Protein AF-A0A7X4CPC1-F1 (afdb_monomer_lite)

Foldseek 3Di:
DDPVVVVVVVPDQQKDAAAQAEIEGAEAFQQDDQAPVCRVDPDPSSSCRRHPFHECQQDPVGDYVVSLVVRSVRVVHQAYEYEHAQQVSHDVVQDDQQWGFDPQHYIYFYQDPRTDVQRHWDFDDDSVDHDNGCVPQDEPRGIDGPDDDDD

Secondary structure (DSSP, 8-state):
--HHHHHHHHTS-SEEE-GGGEEEESS---SS-SSGGGGTS--HHHHHHHHH--BTTTSTT-B-HHHHHHHHHHTT-SEEEE-SS-GGGS-GGGEETTEEEETTTEEE--SSTTSPTT--EEE---TTS--SSGGG--BTTTEEESSPPP-

Radius of gyration: 15.54 Å; chains: 1; bounding box: 40×35×49 Å

Structure (mmCIF, N/CA/C/O backbone):
data_AF-A0A7X4CPC1-F1
#
_entry.id   AF-A0A7X4CPC1-F1
#
loop_
_atom_site.group_PDB
_atom_site.id
_atom_site.type_symbol
_atom_site.label_atom_id
_atom_site.label_alt_id
_atom_site.label_comp_id
_atom_site.label_asym_id
_atom_site.label_entity_id
_atom_site.label_seq_id
_atom_site.pdbx_PDB_ins_code
_atom_site.Cartn_x
_atom_site.Cartn_y
_atom_site.Cartn_z
_atom_site.occupancy
_atom_site.B_iso_or_equiv
_atom_site.auth_seq_id
_atom_site.auth_comp_id
_atom_site.auth_asym_id
_atom_site.auth_atom_id
_atom_site.pdbx_PDB_model_num
ATOM 1 N N . MET A 1 1 ? 26.981 -11.279 -1.268 1.00 75.75 1 MET A N 1
ATOM 2 C CA . MET A 1 1 ? 25.726 -11.826 -1.834 1.00 75.75 1 MET A CA 1
ATOM 3 C C . MET A 1 1 ? 26.124 -13.002 -2.718 1.00 75.75 1 MET A C 1
ATOM 5 O O . MET A 1 1 ? 27.139 -12.872 -3.384 1.00 75.75 1 MET A O 1
ATOM 9 N N . THR A 1 2 ? 25.452 -14.151 -2.637 1.00 92.94 2 THR A N 1
ATOM 10 C CA . THR A 1 2 ? 25.739 -15.317 -3.502 1.00 92.94 2 THR A CA 1
ATOM 11 C C . THR A 1 2 ? 24.774 -15.310 -4.682 1.00 92.94 2 THR A C 1
ATOM 13 O O . THR A 1 2 ? 23.723 -14.675 -4.576 1.00 92.94 2 THR A O 1
ATOM 16 N N . ASP A 1 3 ? 25.066 -16.060 -5.745 1.00 94.81 3 ASP A N 1
ATOM 17 C CA . ASP A 1 3 ? 24.140 -16.224 -6.879 1.00 94.81 3 ASP A CA 1
ATOM 18 C C . ASP A 1 3 ? 22.766 -16.718 -6.404 1.00 94.81 3 ASP A C 1
ATOM 20 O O . ASP A 1 3 ? 21.744 -16.162 -6.777 1.00 94.81 3 ASP A O 1
ATOM 24 N N . LYS A 1 4 ? 22.727 -17.637 -5.426 1.00 93.44 4 LYS A N 1
ATOM 25 C CA . LYS A 1 4 ? 21.472 -18.094 -4.800 1.00 93.44 4 LYS A CA 1
ATOM 26 C C . LYS A 1 4 ? 20.688 -16.976 -4.104 1.00 93.44 4 LYS A C 1
ATOM 28 O O . LYS A 1 4 ? 19.462 -16.981 -4.135 1.00 93.44 4 LYS A O 1
ATOM 33 N N . HIS A 1 5 ? 21.371 -16.040 -3.440 1.00 95.06 5 HIS A N 1
ATOM 34 C CA . HIS A 1 5 ? 20.705 -14.889 -2.821 1.00 95.06 5 HIS A CA 1
ATOM 35 C C . HIS A 1 5 ? 20.193 -13.909 -3.877 1.00 95.06 5 HIS A C 1
ATOM 37 O O . HIS A 1 5 ? 19.109 -13.357 -3.709 1.00 95.06 5 HIS A O 1
ATOM 43 N N . PHE A 1 6 ? 20.959 -13.704 -4.949 1.00 94.50 6 PHE A N 1
ATOM 44 C CA . PHE A 1 6 ? 20.540 -12.877 -6.072 1.00 94.50 6 PHE A CA 1
ATOM 45 C C . PHE A 1 6 ? 19.301 -13.472 -6.746 1.00 94.50 6 PHE A C 1
ATOM 47 O O . PHE A 1 6 ? 18.276 -12.801 -6.824 1.00 94.50 6 PHE A O 1
ATOM 54 N N . ASP A 1 7 ? 19.347 -14.753 -7.107 1.00 94.75 7 ASP A N 1
ATOM 55 C CA . ASP A 1 7 ? 18.231 -15.472 -7.720 1.00 94.75 7 ASP A CA 1
ATOM 56 C C . ASP A 1 7 ? 16.984 -15.433 -6.837 1.00 94.75 7 ASP A C 1
ATOM 58 O O . ASP A 1 7 ? 15.887 -15.187 -7.331 1.00 94.75 7 ASP A O 1
ATOM 62 N N . PHE A 1 8 ? 17.132 -15.616 -5.522 1.00 94.00 8 PHE A N 1
ATOM 63 C CA . PHE A 1 8 ? 16.009 -15.497 -4.596 1.00 94.00 8 PHE A CA 1
ATOM 64 C C . PHE A 1 8 ? 15.356 -14.110 -4.665 1.00 94.00 8 PHE A C 1
ATOM 66 O O . PHE A 1 8 ? 14.147 -14.024 -4.859 1.00 94.00 8 PHE A O 1
ATOM 73 N N . ILE A 1 9 ? 16.145 -13.034 -4.556 1.00 92.25 9 ILE A N 1
ATOM 74 C CA . ILE A 1 9 ? 15.637 -11.652 -4.587 1.00 92.25 9 ILE A CA 1
ATOM 75 C C . ILE A 1 9 ? 14.971 -11.345 -5.932 1.00 92.25 9 ILE A C 1
ATOM 77 O O . ILE A 1 9 ? 13.893 -10.754 -5.957 1.00 92.25 9 ILE A O 1
ATOM 81 N N . MET A 1 10 ? 15.579 -11.782 -7.037 1.00 90.94 10 MET A N 1
ATOM 82 C CA . MET A 1 10 ? 15.071 -11.543 -8.389 1.00 90.94 10 MET A CA 1
ATOM 83 C C . MET A 1 10 ? 13.749 -12.262 -8.686 1.00 90.94 10 MET A C 1
ATOM 85 O O . MET A 1 10 ? 13.059 -11.883 -9.628 1.00 90.94 10 MET A O 1
ATOM 89 N N . ASN A 1 11 ? 13.383 -13.272 -7.891 1.00 90.81 11 ASN A N 1
ATOM 90 C CA . ASN A 1 11 ? 12.144 -14.036 -8.048 1.00 90.81 11 ASN A CA 1
ATOM 91 C C . ASN A 1 11 ? 11.067 -13.695 -7.000 1.00 90.81 11 ASN A C 1
ATOM 93 O O . ASN A 1 11 ? 10.027 -14.355 -6.955 1.00 90.81 11 ASN A O 1
ATOM 97 N N . LEU A 1 12 ? 11.280 -12.684 -6.149 1.00 93.25 12 LEU A N 1
ATOM 98 C CA . LEU A 1 12 ? 10.264 -12.256 -5.186 1.00 93.25 12 LEU A CA 1
ATOM 99 C C . LEU A 1 12 ? 9.083 -11.554 -5.880 1.00 93.25 12 LEU A C 1
ATOM 101 O O . LEU A 1 12 ? 9.287 -10.774 -6.813 1.00 93.25 12 LEU A O 1
ATOM 105 N N . PRO A 1 13 ? 7.841 -11.761 -5.403 1.00 93.94 13 PRO A N 1
ATOM 106 C CA . PRO A 1 13 ? 6.698 -11.004 -5.892 1.00 93.94 13 PRO A CA 1
ATOM 107 C C . PRO A 1 13 ? 6.826 -9.528 -5.495 1.00 93.94 13 PRO A C 1
ATOM 109 O O . PRO A 1 13 ? 7.120 -9.196 -4.347 1.00 93.94 13 PRO A O 1
ATOM 112 N N . THR A 1 14 ? 6.557 -8.633 -6.442 1.00 94.69 14 THR A N 1
ATOM 113 C CA . THR A 1 14 ? 6.637 -7.173 -6.245 1.00 94.69 14 THR A CA 1
ATOM 114 C C . THR A 1 14 ? 5.299 -6.554 -5.841 1.00 94.69 14 THR A C 1
ATOM 116 O O . THR A 1 14 ? 5.258 -5.442 -5.315 1.00 94.69 14 THR A O 1
ATOM 119 N N . VAL A 1 15 ? 4.205 -7.282 -6.070 1.00 95.88 15 VAL A N 1
ATOM 120 C CA . VAL A 1 15 ? 2.838 -6.909 -5.711 1.00 95.88 15 VAL A CA 1
ATOM 121 C C . VAL A 1 15 ? 2.085 -8.131 -5.198 1.00 95.88 15 VAL A C 1
ATOM 123 O O . VAL A 1 15 ? 2.239 -9.240 -5.710 1.00 95.88 15 VAL A O 1
ATOM 126 N N . VAL A 1 16 ? 1.240 -7.922 -4.195 1.00 94.69 16 VAL A N 1
ATOM 127 C CA . VAL A 1 16 ? 0.293 -8.917 -3.690 1.00 94.69 16 VAL A CA 1
ATOM 128 C C . VAL A 1 16 ? -1.108 -8.345 -3.820 1.00 94.69 16 VAL A C 1
ATOM 130 O O . VAL A 1 16 ? -1.388 -7.265 -3.305 1.00 94.69 16 VAL A O 1
ATOM 133 N N . ILE A 1 17 ? -1.998 -9.076 -4.488 1.00 93.25 17 ILE A N 1
ATOM 134 C CA . ILE A 1 17 ? -3.413 -8.721 -4.615 1.00 93.25 17 ILE A CA 1
ATOM 135 C C . ILE A 1 17 ? -4.215 -9.765 -3.843 1.00 93.25 17 ILE A C 1
ATOM 137 O O . ILE A 1 17 ? -4.270 -10.937 -4.217 1.00 93.25 17 ILE A O 1
ATOM 141 N N . GLY A 1 18 ? -4.795 -9.345 -2.724 1.00 89.06 18 GLY A N 1
ATOM 142 C CA . GLY A 1 18 ? -5.627 -10.193 -1.884 1.00 89.06 18 GLY A CA 1
ATOM 143 C C . GLY A 1 18 ? -7.046 -10.328 -2.424 1.00 89.06 18 GLY A C 1
ATOM 144 O O . GLY A 1 18 ? -7.538 -9.512 -3.209 1.00 89.06 18 GLY A O 1
ATOM 145 N N . LYS A 1 19 ? -7.757 -11.348 -1.932 1.00 81.81 19 LYS A N 1
ATOM 146 C CA . LYS A 1 19 ? -9.207 -11.440 -2.129 1.00 81.81 19 LYS A CA 1
ATOM 147 C C . LYS A 1 19 ? -9.871 -10.166 -1.597 1.00 81.81 19 LYS A C 1
ATOM 149 O O . LYS A 1 19 ? -9.415 -9.586 -0.617 1.00 81.81 19 LYS A O 1
ATOM 154 N N . LYS A 1 20 ? -10.968 -9.756 -2.243 1.00 75.81 20 LYS A N 1
ATOM 155 C CA . LYS A 1 20 ? -11.839 -8.659 -1.780 1.00 75.81 20 LYS A CA 1
ATOM 156 C C . LYS A 1 20 ? -11.185 -7.267 -1.790 1.00 75.81 20 LYS A C 1
ATOM 158 O O . LYS A 1 20 ? -11.685 -6.345 -1.154 1.00 75.81 20 LYS A O 1
ATOM 163 N N . GLY A 1 21 ? -10.134 -7.090 -2.595 1.00 81.50 21 GLY A N 1
ATOM 164 C CA . GLY A 1 21 ? -9.654 -5.770 -3.003 1.00 81.50 21 GLY A CA 1
ATOM 165 C C . GLY A 1 21 ? -8.586 -5.149 -2.102 1.00 81.50 21 GLY A C 1
ATOM 166 O O . GLY A 1 21 ? -8.445 -3.932 -2.090 1.00 81.50 21 GLY A O 1
ATOM 167 N N . PHE A 1 22 ? -7.819 -5.943 -1.362 1.00 92.38 22 PHE A N 1
ATOM 168 C CA . PHE A 1 22 ? -6.568 -5.477 -0.755 1.00 92.38 22 PHE A CA 1
ATOM 169 C C . PHE A 1 22 ? -5.419 -5.579 -1.764 1.00 92.38 22 PHE A C 1
ATOM 171 O O . PHE A 1 22 ? -5.297 -6.595 -2.449 1.00 92.38 22 PHE A O 1
ATOM 178 N N . VAL A 1 23 ? -4.550 -4.569 -1.818 1.00 96.25 23 VAL A N 1
ATOM 179 C CA . VAL A 1 23 ? -3.294 -4.618 -2.579 1.00 96.25 23 VAL A CA 1
ATOM 180 C C . VAL A 1 23 ? -2.138 -4.207 -1.679 1.00 96.25 23 VAL A C 1
ATOM 182 O O . VAL A 1 23 ? -2.258 -3.241 -0.928 1.00 96.25 23 VAL A O 1
ATOM 185 N N . ALA A 1 24 ? -1.008 -4.903 -1.783 1.00 96.62 24 ALA A N 1
ATOM 186 C CA . ALA A 1 24 ? 0.241 -4.504 -1.156 1.00 96.62 24 ALA A CA 1
ATOM 187 C C . ALA A 1 24 ? 1.401 -4.460 -2.146 1.00 96.62 24 ALA A C 1
ATOM 189 O O . ALA A 1 24 ? 1.560 -5.348 -2.982 1.00 96.62 24 ALA A O 1
ATOM 190 N N . VAL A 1 25 ? 2.225 -3.428 -2.000 1.00 97.25 25 VAL A N 1
ATOM 191 C CA . VAL A 1 25 ? 3.508 -3.231 -2.692 1.00 97.25 25 VAL A CA 1
ATOM 192 C C . VAL A 1 25 ? 4.513 -2.680 -1.685 1.00 97.25 25 VAL A C 1
ATOM 194 O O . VAL A 1 25 ? 4.129 -2.228 -0.605 1.00 97.25 25 VAL A O 1
ATOM 197 N N . HIS A 1 26 ? 5.804 -2.709 -2.005 1.00 96.31 26 HIS A N 1
ATOM 198 C CA . HIS A 1 26 ? 6.817 -2.279 -1.044 1.00 96.31 26 HIS A CA 1
ATOM 199 C C . HIS A 1 26 ? 6.726 -0.780 -0.705 1.00 96.31 26 HIS A C 1
ATOM 201 O O . HIS A 1 26 ? 6.758 -0.444 0.479 1.0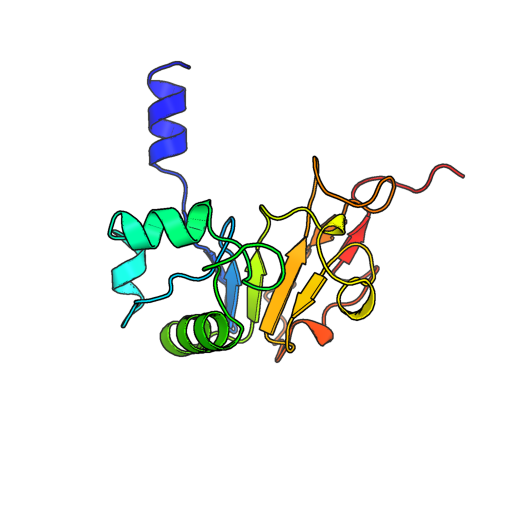0 96.31 26 HIS A O 1
ATOM 207 N N . ALA A 1 27 ? 6.594 0.110 -1.698 1.00 96.38 27 ALA A N 1
ATOM 208 C CA . ALA A 1 27 ? 6.752 1.557 -1.507 1.00 96.38 27 ALA A CA 1
ATOM 209 C C . ALA A 1 27 ? 5.581 2.424 -2.000 1.00 96.38 27 ALA A C 1
ATOM 211 O O . ALA A 1 27 ? 4.930 3.097 -1.194 1.00 96.38 27 ALA A O 1
ATOM 212 N N . GLY A 1 28 ? 5.308 2.439 -3.306 1.00 96.88 28 GLY A N 1
ATOM 213 C CA . GLY A 1 28 ? 4.324 3.333 -3.919 1.00 96.88 28 GLY A CA 1
ATOM 214 C C . GLY A 1 28 ? 3.473 2.651 -4.991 1.00 96.88 28 GLY A C 1
ATOM 215 O O . GLY A 1 28 ? 3.831 1.581 -5.474 1.00 96.88 28 GLY A O 1
ATOM 216 N N . PRO A 1 29 ? 2.316 3.226 -5.360 1.00 98.06 29 PRO A N 1
ATOM 217 C CA . PRO A 1 29 ? 1.536 2.729 -6.486 1.00 98.06 29 PRO A CA 1
ATOM 218 C C . PRO A 1 29 ? 2.290 2.953 -7.800 1.00 98.06 29 PRO A C 1
ATOM 220 O O . PRO A 1 29 ? 2.887 4.014 -7.997 1.00 98.06 29 PRO A O 1
ATOM 223 N N . ALA A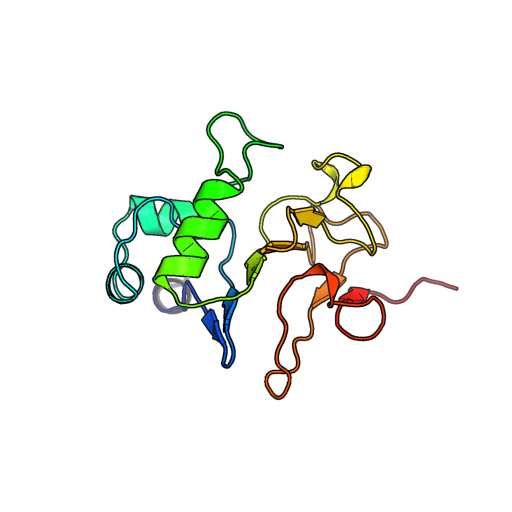 1 30 ? 2.171 2.010 -8.733 1.00 97.81 30 ALA A N 1
ATOM 224 C CA . ALA A 1 30 ? 2.545 2.280 -10.114 1.00 97.81 30 ALA A CA 1
ATOM 225 C C . ALA A 1 30 ? 1.621 3.360 -10.695 1.00 97.81 30 ALA A C 1
ATOM 227 O O . ALA A 1 30 ? 0.395 3.276 -10.576 1.00 97.81 30 ALA A O 1
ATOM 228 N N . ARG A 1 31 ? 2.200 4.391 -11.307 1.00 96.00 31 ARG A N 1
ATOM 229 C CA . ARG A 1 31 ? 1.471 5.593 -11.730 1.00 96.00 31 ARG A CA 1
ATOM 230 C C . ARG A 1 31 ? 0.798 5.412 -13.085 1.00 96.00 31 ARG A C 1
ATOM 232 O O . ARG A 1 31 ? -0.284 5.956 -13.297 1.00 96.00 31 ARG A O 1
ATOM 239 N N . ASN A 1 32 ? 1.428 4.640 -13.970 1.00 94.06 32 ASN A N 1
ATOM 240 C CA . ASN A 1 32 ? 1.012 4.455 -15.359 1.00 94.06 32 ASN A CA 1
ATOM 241 C C . ASN A 1 32 ? 0.818 2.968 -15.674 1.00 94.06 32 ASN A C 1
ATOM 243 O O . ASN A 1 32 ? 1.666 2.342 -16.306 1.00 94.06 32 ASN A O 1
ATOM 247 N N . ILE A 1 33 ? -0.306 2.410 -15.228 1.00 96.19 33 ILE A N 1
ATOM 248 C CA . ILE A 1 33 ? -0.757 1.070 -15.618 1.00 96.19 33 ILE A CA 1
ATOM 249 C C . ILE A 1 33 ? -2.171 1.145 -16.184 1.00 96.19 33 ILE A C 1
ATOM 251 O O . ILE A 1 33 ? -2.968 1.986 -15.769 1.00 96.19 33 ILE A O 1
ATOM 255 N N . ASN A 1 34 ? -2.483 0.249 -17.113 1.00 95.12 34 ASN A N 1
ATOM 256 C CA . ASN A 1 34 ? -3.806 0.116 -17.719 1.00 95.12 34 ASN A CA 1
ATOM 257 C C . ASN A 1 34 ? -4.478 -1.205 -17.331 1.00 95.12 34 ASN A C 1
ATOM 259 O O . ASN A 1 34 ? -5.693 -1.345 -17.461 1.00 95.12 34 ASN A O 1
ATOM 263 N N . SER A 1 35 ? -3.698 -2.188 -16.874 1.00 94.75 35 SER A N 1
ATOM 264 C CA . SER A 1 35 ? -4.179 -3.535 -16.584 1.00 94.75 35 SER A CA 1
ATOM 265 C C . SER A 1 35 ? -3.303 -4.269 -15.565 1.00 94.75 35 SER A C 1
ATOM 267 O O . SER A 1 35 ? -2.163 -3.893 -15.306 1.00 94.75 35 SER A O 1
ATOM 269 N N . ILE A 1 36 ? -3.812 -5.382 -15.025 1.00 92.19 36 ILE A N 1
ATOM 270 C CA . ILE A 1 36 ? -3.045 -6.269 -14.133 1.00 92.19 36 ILE A CA 1
ATOM 271 C C . ILE A 1 36 ? -1.818 -6.869 -14.844 1.00 92.19 36 ILE A C 1
ATOM 273 O O . ILE A 1 36 ? -0.798 -7.106 -14.199 1.00 92.19 36 ILE A O 1
ATOM 277 N N . SER A 1 37 ? -1.874 -7.102 -16.163 1.00 93.19 37 SER A N 1
ATOM 278 C CA . SER A 1 37 ? -0.737 -7.672 -16.903 1.00 93.19 37 SER A CA 1
ATOM 279 C C . SER A 1 37 ? 0.498 -6.775 -16.887 1.00 93.19 37 SER A C 1
ATOM 281 O O . SER A 1 37 ? 1.612 -7.298 -16.923 1.00 93.19 37 SER A O 1
ATOM 283 N N . ASP A 1 38 ? 0.314 -5.462 -16.726 1.00 94.62 38 ASP A N 1
ATOM 284 C CA . ASP A 1 38 ? 1.412 -4.498 -16.600 1.00 94.62 38 ASP A CA 1
ATOM 285 C C . ASP A 1 38 ? 2.236 -4.721 -15.315 1.00 94.62 38 ASP A C 1
ATOM 287 O O . ASP A 1 38 ? 3.344 -4.209 -15.196 1.00 94.62 38 ASP A O 1
ATOM 291 N N . LEU A 1 39 ? 1.728 -5.513 -14.359 1.00 94.25 39 LEU A N 1
ATOM 292 C CA . LEU A 1 39 ? 2.404 -5.848 -1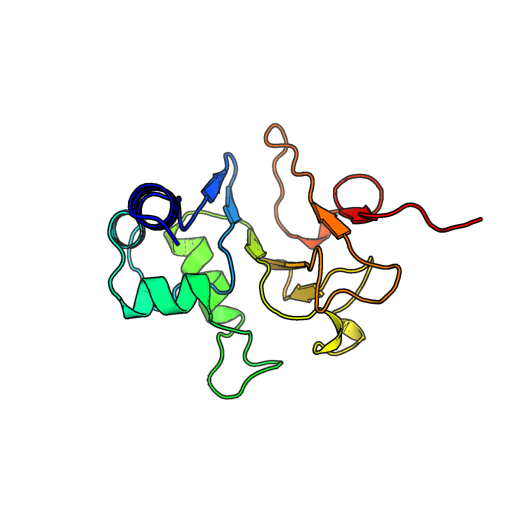3.101 1.00 94.25 39 LEU A CA 1
ATOM 293 C C . LEU A 1 39 ? 3.050 -7.239 -13.088 1.00 94.25 39 LEU A C 1
ATOM 295 O O . LEU A 1 39 ? 3.828 -7.534 -12.186 1.00 94.25 39 LEU A O 1
ATOM 299 N N . VAL A 1 40 ? 2.746 -8.102 -14.065 1.00 90.38 40 VAL A N 1
ATOM 300 C CA . VAL A 1 40 ? 3.316 -9.463 -14.139 1.00 90.38 40 VAL A CA 1
ATOM 301 C C . VAL A 1 40 ? 4.769 -9.418 -14.614 1.00 90.38 40 VAL A C 1
ATOM 303 O O . VAL A 1 40 ? 5.613 -10.167 -14.129 1.00 90.38 40 VAL A O 1
ATOM 306 N N . LYS A 1 41 ? 5.061 -8.529 -15.568 1.00 88.44 41 LYS A N 1
ATOM 307 C CA . LYS A 1 41 ? 6.412 -8.210 -16.048 1.00 88.44 41 LYS A CA 1
ATOM 308 C C . LYS A 1 41 ? 6.535 -6.691 -16.147 1.00 88.44 41 LYS A C 1
ATOM 310 O O . LYS A 1 41 ? 6.428 -6.151 -17.249 1.00 88.44 41 LYS A O 1
ATOM 315 N N . PRO A 1 42 ? 6.671 -6.001 -15.005 1.00 93.06 42 PRO A N 1
ATOM 316 C CA . PRO A 1 42 ? 6.621 -4.552 -14.982 1.00 93.06 42 PRO A CA 1
ATOM 317 C C . PRO A 1 42 ? 7.766 -3.955 -15.797 1.00 93.06 42 PRO A C 1
ATOM 319 O O . PRO A 1 42 ? 8.897 -4.446 -15.764 1.00 93.06 42 PRO A O 1
ATOM 322 N N . ALA A 1 43 ? 7.472 -2.866 -16.509 1.00 95.00 43 ALA A N 1
ATOM 323 C CA . ALA A 1 43 ? 8.515 -2.011 -17.056 1.00 95.00 43 ALA A CA 1
ATOM 324 C C . ALA A 1 43 ? 9.390 -1.474 -15.913 1.00 95.00 43 ALA A C 1
ATOM 326 O O . ALA A 1 43 ? 8.942 -1.384 -14.767 1.00 95.00 43 ALA A O 1
ATOM 327 N N . LYS A 1 44 ? 10.631 -1.086 -16.223 1.00 95.38 44 LYS A N 1
ATOM 328 C CA . LYS A 1 44 ? 11.583 -0.608 -15.211 1.00 95.38 44 LYS A CA 1
ATOM 329 C C . LYS A 1 44 ? 10.990 0.508 -14.344 1.00 95.38 44 LYS A C 1
ATOM 331 O O . LYS A 1 44 ? 11.054 0.409 -13.127 1.00 95.38 44 LYS A O 1
ATOM 336 N N . ASP A 1 45 ? 10.359 1.508 -14.953 1.00 96.00 45 ASP A N 1
ATOM 337 C CA . ASP A 1 45 ? 9.796 2.643 -14.212 1.00 96.00 45 ASP A CA 1
ATOM 338 C C . ASP A 1 45 ? 8.633 2.216 -13.301 1.00 96.00 45 ASP A C 1
ATOM 340 O O . ASP A 1 45 ? 8.567 2.624 -12.147 1.00 96.00 45 ASP A O 1
ATOM 344 N N . THR A 1 46 ? 7.762 1.315 -13.771 1.00 96.94 46 THR A N 1
ATOM 345 C CA . THR A 1 46 ? 6.686 0.708 -12.967 1.00 96.94 46 THR A CA 1
ATOM 346 C C . THR A 1 46 ? 7.245 -0.049 -11.761 1.00 96.94 46 THR A C 1
AT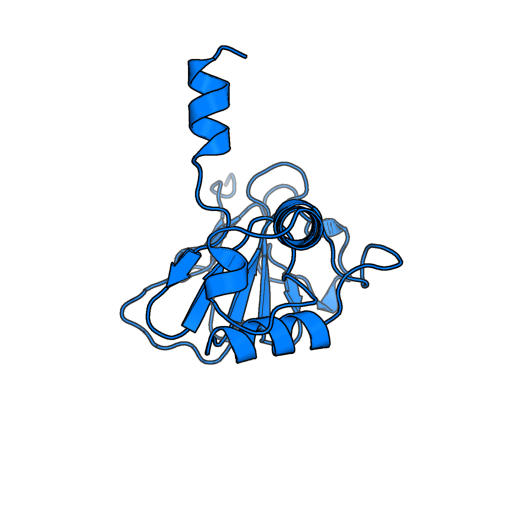OM 348 O O . THR A 1 46 ? 6.703 0.031 -10.658 1.00 96.94 46 THR A O 1
ATOM 351 N N . LEU A 1 47 ? 8.331 -0.798 -11.961 1.00 96.31 47 LEU A N 1
ATOM 352 C CA . LEU A 1 47 ? 8.999 -1.529 -10.891 1.00 96.31 47 LEU A CA 1
ATOM 353 C C . LEU A 1 47 ? 9.658 -0.575 -9.887 1.00 96.31 47 LEU A C 1
ATOM 355 O O . LEU A 1 47 ? 9.497 -0.756 -8.680 1.00 96.31 47 LEU A O 1
ATOM 359 N N . ASP A 1 48 ? 10.347 0.456 -10.376 1.00 97.00 48 ASP A N 1
ATOM 360 C CA . ASP A 1 48 ? 10.979 1.479 -9.543 1.00 97.00 48 ASP A CA 1
ATOM 361 C C . ASP A 1 48 ? 9.936 2.207 -8.684 1.00 97.00 48 ASP A C 1
ATOM 363 O O . ASP A 1 48 ? 10.153 2.415 -7.489 1.00 97.00 48 ASP A O 1
ATOM 367 N N . GLU A 1 49 ? 8.767 2.515 -9.247 1.00 97.75 49 GLU A N 1
ATOM 368 C CA . GLU A 1 49 ? 7.654 3.116 -8.512 1.00 97.75 49 GLU A CA 1
ATOM 369 C C . GLU A 1 49 ? 7.168 2.220 -7.361 1.00 97.75 49 GLU A C 1
ATOM 371 O O . GLU A 1 49 ? 7.041 2.672 -6.218 1.00 97.75 49 GLU A O 1
ATOM 376 N N . MET A 1 50 ? 6.968 0.926 -7.631 1.00 97.62 50 MET A N 1
ATOM 377 C CA . MET A 1 50 ? 6.520 -0.041 -6.622 1.00 97.62 50 MET A CA 1
ATOM 378 C C . MET A 1 50 ? 7.543 -0.293 -5.512 1.00 97.62 50 MET A C 1
ATOM 380 O O . MET A 1 50 ? 7.149 -0.632 -4.391 1.00 97.62 50 MET A O 1
ATOM 384 N N . LEU A 1 51 ? 8.837 -0.134 -5.800 1.00 96.69 51 LEU A N 1
ATOM 385 C CA . LEU A 1 51 ? 9.926 -0.451 -4.874 1.00 96.69 51 LEU A CA 1
ATOM 386 C C . LEU A 1 51 ? 10.538 0.764 -4.163 1.00 96.69 51 LEU A C 1
ATOM 388 O O . LEU A 1 51 ? 11.130 0.582 -3.101 1.00 96.69 51 LEU A O 1
ATOM 392 N N . TRP A 1 52 ? 10.400 1.985 -4.688 1.00 96.94 52 TRP A N 1
ATOM 393 C CA . TRP A 1 52 ? 11.140 3.144 -4.161 1.00 96.94 52 TRP A CA 1
ATOM 394 C C . TRP A 1 52 ? 10.337 4.438 -4.024 1.00 96.94 52 TRP A C 1
ATOM 396 O O . TRP A 1 52 ? 10.770 5.343 -3.305 1.00 96.94 52 TRP A O 1
ATOM 406 N N . ASP A 1 53 ? 9.192 4.566 -4.694 1.00 96.81 53 ASP A N 1
ATOM 407 C CA . ASP A 1 53 ? 8.481 5.842 -4.734 1.00 96.81 53 ASP A CA 1
ATOM 408 C C . ASP A 1 53 ? 7.835 6.205 -3.390 1.00 96.81 53 ASP A C 1
ATOM 410 O O . ASP A 1 53 ? 7.512 5.367 -2.544 1.00 96.81 53 ASP A O 1
ATOM 414 N N . ARG A 1 54 ? 7.646 7.506 -3.182 1.00 96.81 54 ARG A N 1
ATOM 415 C CA . ARG A 1 54 ? 7.132 8.087 -1.942 1.00 96.81 54 ARG A CA 1
ATOM 416 C C . ARG A 1 54 ? 6.026 9.071 -2.248 1.00 96.81 54 ARG A C 1
ATOM 418 O O . ARG A 1 54 ? 5.971 9.669 -3.317 1.00 96.81 54 ARG A O 1
ATOM 425 N N . SER A 1 55 ? 5.145 9.272 -1.276 1.00 97.19 55 SER A N 1
ATOM 426 C CA . SER A 1 55 ? 4.069 10.249 -1.410 1.00 97.19 55 SER A CA 1
ATOM 427 C C . SER A 1 55 ? 4.637 11.654 -1.622 1.00 97.19 55 SER A C 1
ATOM 429 O O . SER A 1 55 ? 5.594 12.053 -0.953 1.00 97.19 55 SER A O 1
ATOM 431 N N . LYS A 1 56 ? 3.971 12.458 -2.459 1.00 97.62 56 LYS A N 1
ATOM 432 C CA . LYS A 1 56 ? 4.280 13.885 -2.647 1.00 97.62 56 LYS A CA 1
ATOM 433 C C . LYS A 1 56 ? 4.260 14.701 -1.354 1.00 97.62 56 LYS A C 1
ATOM 435 O O . LYS A 1 56 ? 4.772 15.811 -1.323 1.00 97.62 56 LYS A O 1
ATOM 440 N N . ILE A 1 57 ? 3.623 14.170 -0.306 1.00 96.81 57 ILE A N 1
ATOM 441 C CA . ILE A 1 57 ? 3.586 14.779 1.026 1.00 96.81 57 ILE A CA 1
ATOM 442 C C . ILE A 1 57 ? 4.996 14.863 1.627 1.00 96.81 57 ILE A C 1
ATOM 444 O O . ILE A 1 57 ? 5.280 15.813 2.348 1.00 96.81 57 ILE A O 1
ATOM 448 N N . VAL A 1 58 ? 5.866 13.892 1.329 1.00 94.88 58 VAL A N 1
ATOM 449 C CA . VAL A 1 58 ? 7.208 13.778 1.925 1.00 94.88 58 VAL A CA 1
ATOM 450 C C . VAL A 1 58 ? 8.349 13.935 0.917 1.00 94.88 58 VAL A C 1
ATOM 452 O O . VAL A 1 58 ? 9.491 14.113 1.324 1.00 94.88 58 VAL A O 1
ATOM 455 N N . MET A 1 59 ? 8.070 13.848 -0.388 1.00 95.31 59 MET A N 1
ATOM 456 C CA . MET A 1 59 ? 9.083 13.911 -1.443 1.00 95.31 59 MET A CA 1
ATOM 457 C C . MET A 1 59 ? 8.566 14.697 -2.649 1.00 95.31 59 MET A C 1
ATOM 459 O O . MET A 1 59 ? 7.525 14.364 -3.216 1.00 95.31 59 MET A O 1
ATOM 463 N N . PHE A 1 60 ? 9.302 15.723 -3.079 1.00 95.56 60 PHE A N 1
ATOM 464 C CA . PHE A 1 60 ? 8.960 16.466 -4.293 1.00 95.56 60 PHE A CA 1
ATOM 465 C C . PHE A 1 60 ? 8.937 15.532 -5.515 1.00 95.56 60 PHE A C 1
ATOM 467 O O . PHE A 1 60 ? 9.817 14.693 -5.673 1.00 95.56 60 PHE A O 1
ATOM 474 N N . GLY A 1 61 ? 7.910 15.650 -6.363 1.00 95.00 61 GLY A N 1
ATOM 475 C CA . GLY A 1 61 ? 7.711 14.752 -7.512 1.00 95.00 61 GLY A CA 1
ATOM 476 C C . GLY A 1 61 ? 7.171 13.353 -7.166 1.00 95.00 61 GLY A C 1
ATOM 477 O O . GLY A 1 61 ? 6.996 12.531 -8.069 1.00 95.00 61 GLY A O 1
ATOM 478 N N . GLY A 1 62 ? 6.884 13.086 -5.887 1.00 97.44 62 GLY A N 1
ATOM 479 C CA . GLY A 1 62 ? 6.295 11.838 -5.400 1.00 97.44 62 GLY A CA 1
ATOM 480 C C . GLY A 1 62 ? 4.857 11.579 -5.873 1.00 97.44 62 GLY A C 1
ATOM 481 O O . GLY A 1 62 ? 4.197 12.446 -6.458 1.00 97.44 62 GLY A O 1
ATOM 482 N N . TYR A 1 63 ? 4.337 10.380 -5.600 1.00 98.25 63 TYR A N 1
ATOM 483 C CA . TYR A 1 63 ? 2.985 9.999 -6.013 1.00 98.25 63 TYR A CA 1
ATOM 484 C C . TYR A 1 63 ? 1.898 10.767 -5.251 1.00 98.25 63 TYR A C 1
ATOM 486 O O . TYR A 1 63 ? 2.087 11.262 -4.138 1.00 98.25 63 TYR A O 1
ATOM 494 N N . THR A 1 64 ? 0.710 10.854 -5.845 1.00 98.12 64 THR A N 1
ATOM 495 C CA . THR A 1 64 ? -0.441 11.556 -5.266 1.00 98.12 64 THR A CA 1
ATOM 496 C C . THR A 1 64 ? -1.550 10.582 -4.884 1.00 98.12 64 THR A C 1
ATOM 498 O O . THR A 1 64 ? -1.560 9.450 -5.358 1.00 98.12 64 THR A O 1
ATOM 501 N N . LEU A 1 65 ? -2.527 11.038 -4.091 1.00 97.75 65 LEU A N 1
ATOM 502 C CA . LEU A 1 65 ? -3.727 10.243 -3.801 1.00 97.75 65 LEU A CA 1
ATOM 503 C C . LEU A 1 65 ? -4.445 9.801 -5.088 1.00 97.75 65 LEU A C 1
ATOM 505 O O . LEU A 1 65 ? -4.871 8.659 -5.175 1.00 97.75 65 LEU A O 1
ATOM 509 N N . LYS A 1 66 ? -4.479 10.656 -6.118 1.00 98.25 66 LYS A N 1
ATOM 510 C CA . LYS A 1 66 ? -5.057 10.315 -7.424 1.00 98.25 66 LYS A CA 1
ATOM 511 C C . LYS A 1 66 ? -4.310 9.166 -8.111 1.00 98.25 66 LYS A C 1
ATOM 513 O O . LYS A 1 66 ? -4.940 8.332 -8.748 1.00 98.25 66 LYS A O 1
ATOM 518 N N . HIS A 1 67 ? -2.981 9.096 -7.979 1.00 98.50 67 HIS A N 1
ATOM 519 C CA . HIS A 1 67 ? -2.218 7.952 -8.500 1.00 98.50 67 HIS A CA 1
ATOM 520 C C . HIS A 1 67 ? -2.600 6.667 -7.760 1.00 98.50 67 HIS A C 1
ATOM 522 O O . HIS A 1 67 ? -2.852 5.655 -8.403 1.00 98.50 67 HIS A O 1
ATOM 528 N N . THR A 1 68 ? -2.726 6.724 -6.430 1.00 98.44 68 THR A N 1
ATOM 529 C CA . THR A 1 68 ? -3.213 5.594 -5.627 1.00 98.44 68 THR A CA 1
ATOM 530 C C . THR A 1 68 ? -4.614 5.153 -6.059 1.00 98.44 68 THR A C 1
ATOM 532 O O . THR A 1 68 ? -4.850 3.965 -6.245 1.00 98.44 68 THR A O 1
ATOM 535 N N . GLU A 1 69 ? -5.545 6.088 -6.244 1.00 98.12 69 GLU A N 1
ATOM 536 C CA . GLU A 1 69 ? -6.916 5.792 -6.678 1.00 98.12 69 GLU A CA 1
ATOM 537 C C . GLU A 1 69 ? -6.953 5.159 -8.070 1.00 98.12 69 GLU A C 1
ATOM 539 O O . GLU A 1 69 ? -7.620 4.145 -8.258 1.00 98.12 69 GLU A O 1
ATOM 544 N N . ASN A 1 70 ? -6.197 5.701 -9.028 1.00 98.12 70 ASN A N 1
ATOM 545 C CA . ASN A 1 70 ? -6.087 5.131 -10.370 1.00 98.12 70 ASN A CA 1
ATOM 546 C C . ASN A 1 70 ? -5.528 3.703 -10.330 1.00 98.12 70 ASN A C 1
ATOM 548 O O . ASN A 1 70 ? -6.104 2.805 -10.939 1.00 98.12 70 ASN A O 1
ATOM 552 N N . PHE A 1 71 ? -4.450 3.489 -9.572 1.00 98.12 71 PHE A N 1
ATOM 553 C CA . PHE A 1 71 ? -3.840 2.175 -9.385 1.00 98.12 71 PHE A CA 1
ATOM 554 C C . PHE A 1 71 ? -4.839 1.171 -8.798 1.00 98.12 71 PHE A C 1
ATOM 556 O O . PHE A 1 71 ? -5.023 0.084 -9.339 1.00 98.12 71 PHE A O 1
ATOM 563 N N . LEU A 1 72 ? -5.563 1.551 -7.741 1.00 97.75 72 LEU A N 1
ATOM 564 C CA . LEU A 1 72 ? -6.590 0.700 -7.139 1.00 97.75 72 LEU A CA 1
ATOM 565 C C . LEU A 1 72 ? -7.749 0.412 -8.100 1.00 97.75 72 LEU A C 1
ATOM 567 O O . LEU A 1 72 ? -8.226 -0.720 -8.142 1.00 97.75 72 LEU A O 1
ATOM 571 N N . ASN A 1 73 ? -8.176 1.394 -8.895 1.00 96.81 73 ASN A N 1
ATOM 572 C CA . ASN A 1 73 ? -9.250 1.218 -9.871 1.00 96.81 73 ASN A CA 1
ATOM 573 C C . ASN A 1 73 ? -8.877 0.197 -10.954 1.00 96.81 73 ASN A C 1
ATOM 575 O O . ASN A 1 73 ? -9.680 -0.689 -11.243 1.00 96.81 73 ASN A O 1
ATOM 579 N N . VAL A 1 74 ? -7.657 0.269 -11.499 1.00 96.81 74 VAL A N 1
ATOM 580 C CA . VAL A 1 74 ? -7.154 -0.698 -12.497 1.00 96.81 74 VAL A CA 1
ATOM 581 C C . VAL A 1 74 ? -7.154 -2.126 -11.943 1.00 96.81 74 VAL A C 1
ATOM 583 O O . VAL A 1 74 ? -7.463 -3.074 -12.662 1.00 96.81 74 VAL A O 1
ATOM 586 N N . LEU A 1 75 ? -6.858 -2.286 -10.652 1.00 95.31 75 LEU A N 1
ATOM 587 C CA . LEU A 1 75 ? -6.809 -3.587 -9.982 1.00 95.31 75 LEU A CA 1
ATOM 588 C C . LEU A 1 75 ? -8.157 -4.036 -9.396 1.00 95.31 75 LEU A C 1
ATOM 590 O O . LEU A 1 75 ? -8.227 -5.101 -8.784 1.00 95.31 75 LEU A O 1
ATOM 594 N N . ASN A 1 76 ? -9.221 -3.237 -9.548 1.00 94.38 76 ASN A N 1
ATOM 595 C CA . ASN A 1 76 ? -10.506 -3.423 -8.865 1.00 94.38 76 ASN A CA 1
ATOM 596 C C . ASN A 1 76 ? -10.348 -3.634 -7.339 1.00 94.38 76 ASN A C 1
ATOM 598 O O . ASN A 1 76 ? -10.984 -4.489 -6.714 1.00 94.38 76 ASN A O 1
ATOM 602 N N . ALA A 1 77 ? -9.463 -2.845 -6.738 1.00 95.44 77 ALA A N 1
ATOM 603 C CA . ALA A 1 77 ? -9.110 -2.887 -5.331 1.00 95.44 77 ALA A CA 1
ATOM 604 C C . ALA A 1 77 ? -9.735 -1.722 -4.543 1.00 95.44 77 ALA A C 1
ATOM 606 O O . ALA A 1 77 ? -10.229 -0.739 -5.093 1.00 95.44 77 ALA A O 1
ATOM 607 N N . LYS A 1 78 ? -9.757 -1.856 -3.219 1.00 95.94 78 LYS A N 1
ATOM 608 C CA . LYS A 1 78 ? -10.351 -0.918 -2.262 1.00 95.94 78 LYS A CA 1
ATOM 609 C C . LYS A 1 78 ? -9.300 -0.074 -1.567 1.00 95.94 78 LYS A C 1
ATOM 611 O O . LYS A 1 78 ? -9.512 1.130 -1.410 1.00 95.94 78 LYS A O 1
ATOM 616 N N . PHE A 1 79 ? -8.180 -0.685 -1.190 1.00 97.12 79 PHE A N 1
ATOM 617 C CA . PHE A 1 79 ? -7.098 0.014 -0.519 1.00 97.12 79 PHE A CA 1
ATOM 618 C C . PHE A 1 79 ? -5.726 -0.613 -0.765 1.00 97.12 79 PHE A C 1
ATOM 620 O O . PHE A 1 79 ? -5.595 -1.797 -1.080 1.00 97.12 79 PHE A O 1
ATOM 627 N N . LEU A 1 80 ? -4.711 0.231 -0.605 1.00 98.06 80 LEU A N 1
ATOM 628 C CA . LEU A 1 80 ? -3.302 -0.058 -0.783 1.00 98.06 80 LEU A CA 1
ATOM 629 C C . LEU A 1 80 ? -2.597 -0.072 0.576 1.00 98.06 80 LEU A C 1
ATOM 631 O O . LEU A 1 80 ? -2.747 0.856 1.370 1.00 98.06 80 LEU A O 1
ATOM 635 N N . VAL A 1 81 ? -1.772 -1.079 0.825 1.00 97.12 81 VAL A N 1
ATOM 636 C CA . VAL A 1 81 ? -0.853 -1.105 1.964 1.00 97.12 81 VAL A CA 1
ATOM 637 C C . VAL A 1 81 ? 0.573 -1.079 1.449 1.00 97.12 81 VAL A C 1
ATOM 639 O O . VAL A 1 81 ? 0.945 -1.873 0.589 1.00 97.12 81 VAL A O 1
ATOM 642 N N . VAL A 1 82 ? 1.370 -0.152 1.968 1.00 97.06 82 VAL A N 1
ATOM 643 C CA . VAL A 1 82 ? 2.781 -0.019 1.599 1.00 97.06 82 VAL A CA 1
ATOM 644 C C . VAL A 1 82 ? 3.661 0.145 2.823 1.00 97.06 82 VAL A C 1
ATOM 646 O O . VAL A 1 8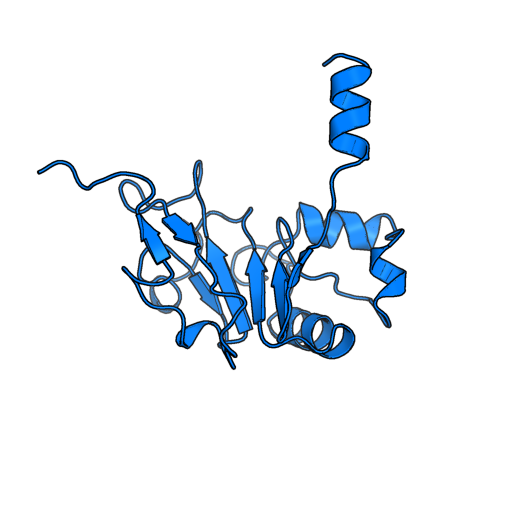2 ? 3.206 0.552 3.892 1.00 97.06 82 VAL A O 1
ATOM 649 N N . GLY A 1 83 ? 4.940 -0.152 2.644 1.00 93.31 83 GLY A N 1
ATOM 650 C CA . GLY A 1 83 ? 5.987 0.169 3.597 1.00 93.31 83 GLY A CA 1
ATOM 651 C C . GLY A 1 83 ? 6.876 1.303 3.091 1.00 93.31 83 GLY A C 1
ATOM 652 O O . GLY A 1 83 ? 6.405 2.320 2.575 1.00 93.31 83 GLY A O 1
ATOM 653 N N . HIS A 1 84 ? 8.186 1.098 3.241 1.00 93.75 84 HIS A N 1
ATOM 654 C CA . HIS A 1 84 ? 9.281 1.914 2.705 1.00 93.75 84 HIS A CA 1
ATOM 655 C C . HIS A 1 84 ? 9.473 3.310 3.320 1.00 93.75 84 HIS A C 1
ATOM 657 O O . HIS A 1 84 ? 10.592 3.689 3.674 1.00 93.75 84 HIS A O 1
ATOM 663 N N . THR A 1 85 ? 8.409 4.104 3.432 1.00 93.44 85 THR A N 1
ATOM 664 C CA . THR A 1 85 ? 8.519 5.493 3.886 1.00 93.44 85 THR A CA 1
ATOM 665 C C . THR A 1 85 ? 8.443 5.572 5.413 1.00 93.44 85 THR A C 1
ATOM 667 O O . THR A 1 85 ? 7.451 5.126 5.989 1.00 93.44 85 THR A O 1
ATOM 670 N N . PRO A 1 86 ? 9.434 6.185 6.090 1.00 92.06 86 PRO A N 1
ATOM 671 C CA . PRO A 1 86 ? 9.360 6.450 7.520 1.00 92.06 86 PRO A CA 1
ATOM 672 C C . PRO A 1 86 ? 8.084 7.208 7.914 1.00 92.06 86 PRO A C 1
ATOM 674 O O . PRO A 1 86 ? 7.808 8.290 7.395 1.00 92.06 86 PRO A O 1
ATOM 677 N N . VAL A 1 87 ? 7.335 6.664 8.875 1.00 92.62 87 VAL A N 1
ATOM 678 C CA . VAL A 1 87 ? 6.055 7.215 9.353 1.00 92.62 87 VAL A CA 1
ATOM 679 C C . VAL A 1 87 ? 6.246 8.616 9.938 1.00 92.62 87 VAL A C 1
ATOM 681 O O . VAL A 1 87 ? 5.418 9.496 9.718 1.00 92.62 87 VAL A O 1
ATOM 684 N N . GLY A 1 88 ? 7.373 8.854 10.617 1.00 89.88 88 GLY A N 1
ATOM 685 C CA . GLY A 1 88 ? 7.695 10.146 11.233 1.00 89.88 88 GLY A CA 1
ATOM 686 C C . GLY A 1 88 ? 7.920 11.306 10.254 1.00 89.88 88 GLY A C 1
ATOM 687 O O . GLY A 1 88 ? 7.987 12.446 10.697 1.00 89.88 88 GLY A O 1
ATOM 688 N N . LEU A 1 89 ? 8.028 11.046 8.944 1.00 91.81 89 LEU A N 1
ATOM 689 C CA . LEU A 1 89 ? 8.131 12.106 7.930 1.00 91.81 89 LEU A CA 1
ATOM 690 C C . LEU A 1 89 ? 6.770 12.705 7.558 1.00 91.81 89 LEU A C 1
ATOM 692 O O . LEU A 1 89 ? 6.718 13.759 6.927 1.00 91.81 89 LEU A O 1
ATOM 696 N N . PHE A 1 90 ? 5.670 12.039 7.910 1.00 94.44 90 PHE A N 1
ATOM 697 C CA . PHE A 1 90 ? 4.334 12.510 7.571 1.00 94.44 90 PHE A CA 1
ATOM 698 C C . PHE A 1 90 ? 3.806 13.516 8.603 1.00 94.44 90 PHE A C 1
ATOM 700 O O . PHE A 1 90 ? 4.131 13.424 9.788 1.00 94.44 90 PHE A O 1
ATOM 707 N N . PRO A 1 91 ? 2.933 14.454 8.187 1.00 94.19 91 PRO A N 1
ATOM 708 C CA . PRO A 1 91 ? 2.274 15.371 9.107 1.00 94.19 91 PRO A CA 1
ATOM 709 C C . PRO A 1 91 ? 1.507 14.618 10.209 1.00 94.19 91 PRO A C 1
ATOM 711 O O . PRO A 1 91 ? 0.802 13.658 9.885 1.00 94.19 91 PRO A O 1
ATOM 714 N N . PRO A 1 92 ? 1.525 15.083 11.476 1.00 92.88 92 PRO A N 1
ATOM 715 C CA . PRO A 1 92 ? 0.888 14.380 12.595 1.00 92.88 92 PRO A CA 1
ATOM 716 C C . PRO A 1 92 ? -0.589 14.039 12.373 1.00 92.88 92 PRO A C 1
ATOM 718 O O . PRO A 1 92 ? -1.046 12.980 12.778 1.00 92.88 92 PRO A O 1
ATOM 721 N N . ARG A 1 93 ? -1.332 14.888 11.650 1.00 94.12 93 ARG A N 1
ATOM 722 C CA . ARG A 1 93 ? -2.748 14.650 11.308 1.00 94.12 93 ARG A CA 1
ATOM 723 C C . ARG A 1 93 ? -2.998 13.365 10.509 1.00 94.12 93 ARG A C 1
ATOM 725 O O . ARG A 1 93 ? -4.124 12.889 10.468 1.00 94.12 93 ARG A O 1
ATOM 732 N N . ASN A 1 94 ? -1.980 12.853 9.819 1.00 94.75 94 ASN A N 1
ATOM 733 C CA . ASN A 1 94 ? -2.064 11.637 9.015 1.00 94.75 94 ASN A CA 1
ATOM 734 C C . ASN A 1 94 ? -1.588 10.401 9.779 1.00 94.75 94 ASN A C 1
ATOM 736 O O . ASN A 1 94 ? -1.755 9.291 9.279 1.00 94.75 94 ASN A O 1
ATOM 740 N N . VAL A 1 95 ? -0.992 10.587 10.958 1.00 93.50 95 VAL A N 1
ATOM 741 C CA . VAL A 1 95 ? -0.332 9.538 11.725 1.00 93.50 95 VAL A CA 1
ATOM 742 C C . VAL A 1 95 ? -1.175 9.187 12.942 1.00 93.50 95 VAL A C 1
ATOM 744 O O . VAL A 1 95 ? -1.424 10.020 13.810 1.00 93.50 95 VAL A O 1
ATOM 747 N N . LYS A 1 96 ? -1.605 7.930 13.020 1.00 91.94 96 LYS A N 1
ATOM 748 C CA . LYS A 1 96 ? -2.365 7.396 14.151 1.00 91.94 96 LYS A CA 1
ATOM 749 C C . LYS A 1 96 ? -2.068 5.909 14.290 1.00 91.94 96 LYS A C 1
ATOM 751 O O . LYS A 1 96 ? -1.946 5.219 13.284 1.00 91.94 96 LYS A O 1
ATOM 756 N N . ASP A 1 97 ? -1.970 5.414 15.520 1.00 92.06 97 ASP A N 1
ATOM 757 C CA . ASP A 1 97 ? -1.728 3.992 15.813 1.00 92.06 97 ASP A CA 1
ATOM 758 C C . ASP A 1 97 ? -0.399 3.455 15.244 1.00 92.06 97 ASP A C 1
ATOM 760 O O . ASP A 1 97 ? -0.292 2.282 14.908 1.00 92.06 97 ASP A O 1
ATOM 764 N N . GLY A 1 98 ? 0.618 4.314 15.091 1.00 90.81 98 GLY A N 1
ATOM 765 C CA . GLY A 1 98 ? 1.919 3.925 14.526 1.00 90.81 98 GLY A CA 1
ATOM 766 C C . GLY A 1 98 ? 1.929 3.740 13.003 1.00 90.81 98 GLY A C 1
ATOM 767 O O . GLY A 1 98 ? 2.923 3.265 12.457 1.00 90.81 98 GLY A O 1
ATOM 768 N N . VAL A 1 99 ? 0.854 4.131 12.311 1.00 95.06 99 VAL A N 1
ATOM 769 C CA . VAL A 1 99 ? 0.727 4.063 10.848 1.00 95.06 99 VAL A CA 1
ATOM 770 C C . VAL A 1 99 ? 0.271 5.401 10.269 1.00 95.06 99 VAL A C 1
ATOM 772 O O . VAL A 1 99 ? -0.290 6.247 10.970 1.00 95.06 99 VAL A O 1
ATOM 775 N N . VAL A 1 100 ? 0.482 5.588 8.969 1.00 96.38 100 VAL A N 1
ATOM 776 C CA . VAL A 1 100 ? -0.058 6.713 8.199 1.00 96.38 100 VAL A CA 1
ATOM 777 C C . VAL A 1 100 ? -1.307 6.255 7.461 1.00 96.38 100 VAL A C 1
ATOM 779 O O . VAL A 1 100 ? -1.289 5.197 6.833 1.00 96.38 100 VAL A O 1
ATOM 782 N N . ARG A 1 101 ? -2.361 7.071 7.466 1.00 97.31 101 ARG A N 1
ATOM 783 C CA . ARG A 1 101 ? -3.550 6.872 6.625 1.00 97.31 101 ARG A CA 1
ATOM 784 C C . ARG A 1 101 ? -3.723 8.045 5.668 1.00 97.31 101 ARG A C 1
ATOM 786 O O . ARG A 1 101 ? -3.717 9.208 6.084 1.00 97.31 101 ARG A O 1
ATOM 793 N N . LEU A 1 102 ? -3.871 7.742 4.379 1.00 97.50 102 LEU A N 1
ATOM 794 C CA . LEU A 1 102 ? -4.047 8.734 3.317 1.00 97.50 102 LEU A CA 1
ATOM 795 C C . LEU A 1 102 ? -5.364 8.489 2.570 1.00 97.50 102 LEU A C 1
ATOM 797 O O . LEU A 1 102 ? -5.529 7.477 1.887 1.00 97.50 102 LEU A O 1
ATOM 801 N N . GLY A 1 103 ? -6.297 9.437 2.705 1.00 95.88 103 GLY A N 1
ATOM 802 C CA . GLY A 1 103 ? -7.543 9.501 1.929 1.00 95.88 103 GLY A CA 1
ATOM 803 C C . GLY A 1 103 ? -8.454 8.274 2.033 1.00 95.88 103 GLY A C 1
ATOM 804 O O . GLY A 1 103 ? -9.172 7.994 1.082 1.00 95.88 103 GLY A O 1
ATOM 805 N N . GLY A 1 104 ? -8.367 7.483 3.107 1.00 96.44 104 GLY A N 1
ATOM 806 C CA . GLY A 1 104 ? -9.081 6.206 3.236 1.00 96.44 104 GLY A CA 1
ATOM 807 C C . GLY A 1 104 ? -8.638 5.118 2.242 1.00 96.44 104 GLY A C 1
ATOM 808 O O . GLY A 1 104 ? -9.152 4.001 2.277 1.00 96.44 104 GLY A O 1
ATOM 809 N N . LYS A 1 105 ? -7.663 5.397 1.369 1.00 97.94 105 LYS A N 1
ATOM 810 C CA . LYS A 1 105 ? -7.216 4.490 0.301 1.00 97.94 105 LYS A CA 1
ATOM 811 C C . LYS A 1 105 ? -5.868 3.855 0.560 1.00 97.94 105 LYS A C 1
ATOM 813 O O . LYS A 1 105 ? -5.580 2.833 -0.051 1.00 97.94 105 LYS A O 1
ATOM 818 N N . GLN A 1 106 ? -5.039 4.439 1.420 1.00 98.19 106 GLN A N 1
ATOM 819 C CA . GLN A 1 106 ? -3.687 3.943 1.629 1.00 98.19 106 GLN A CA 1
ATOM 820 C C . GLN A 1 106 ? -3.282 3.937 3.092 1.00 98.19 106 GLN A C 1
ATOM 822 O O . GLN A 1 106 ? -3.475 4.930 3.797 1.00 98.19 106 GLN A O 1
ATOM 827 N N . LEU A 1 107 ? -2.663 2.834 3.505 1.00 97.50 107 LEU A N 1
ATOM 828 C CA . LEU A 1 107 ? -2.009 2.679 4.794 1.00 97.50 107 LEU A CA 1
ATOM 829 C C . LEU A 1 107 ? -0.505 2.520 4.567 1.00 97.50 107 LEU A C 1
ATOM 831 O O . LEU A 1 107 ? -0.080 1.706 3.749 1.00 97.50 107 LEU A O 1
ATOM 835 N N . ILE A 1 108 ? 0.289 3.308 5.290 1.00 96.31 108 ILE A N 1
ATOM 836 C CA . ILE A 1 108 ? 1.755 3.243 5.267 1.00 96.31 108 ILE A CA 1
ATOM 837 C C . ILE A 1 108 ? 2.232 2.864 6.662 1.00 96.31 108 ILE A C 1
ATOM 839 O O . ILE A 1 108 ? 1.875 3.527 7.637 1.00 96.31 108 ILE A O 1
ATOM 843 N N . PHE A 1 109 ? 3.042 1.817 6.765 1.00 94.00 109 PHE A N 1
ATOM 844 C CA . PHE A 1 109 ? 3.594 1.348 8.035 1.00 94.00 109 PHE A CA 1
ATOM 845 C C . PHE A 1 109 ? 5.109 1.151 7.939 1.00 94.00 109 PHE A C 1
ATOM 847 O O . PHE A 1 109 ? 5.679 1.080 6.851 1.00 94.00 109 PHE A O 1
ATOM 854 N N . SER A 1 110 ? 5.780 1.079 9.087 1.00 84.94 110 SER A N 1
ATOM 855 C CA . SER A 1 110 ? 7.189 0.688 9.152 1.00 84.94 110 SER A CA 1
ATOM 856 C C . SER A 1 110 ? 7.408 -0.290 10.300 1.00 84.94 110 SER A C 1
ATOM 858 O O . SER A 1 110 ? 7.058 -0.017 11.451 1.00 84.94 110 SER A O 1
ATOM 860 N N . THR A 1 111 ? 8.016 -1.426 9.966 1.00 71.44 111 THR A N 1
ATOM 861 C CA . THR A 1 111 ? 8.390 -2.511 10.884 1.00 71.44 111 THR A CA 1
ATOM 862 C C . THR A 1 111 ? 9.816 -2.362 11.424 1.00 71.44 111 THR A C 1
ATOM 864 O O . THR A 1 111 ? 10.277 -3.205 12.186 1.00 71.44 111 THR A O 1
ATOM 867 N N . GLY A 1 112 ? 10.545 -1.304 11.053 1.00 72.50 112 GLY A N 1
ATOM 868 C CA . GLY A 1 112 ? 11.962 -1.156 11.387 1.00 72.50 112 GLY A CA 1
ATOM 869 C C . GLY A 1 112 ? 12.427 0.297 11.390 1.00 72.50 112 GLY A C 1
ATOM 870 O O . GLY A 1 112 ? 11.848 1.147 12.074 1.00 72.50 112 GLY A O 1
ATOM 871 N N . TYR A 1 113 ? 13.496 0.586 10.641 1.00 64.69 113 TYR A N 1
ATOM 872 C CA . TYR A 1 113 ? 14.002 1.949 10.478 1.00 64.69 113 TYR A CA 1
ATOM 873 C C . TYR A 1 113 ? 12.900 2.862 9.915 1.00 64.69 113 TYR A C 1
ATOM 875 O O . TYR A 1 113 ? 12.243 2.544 8.923 1.00 64.69 113 TYR A O 1
ATOM 883 N N . GLY A 1 114 ? 12.666 3.992 10.581 1.00 62.84 114 GLY A N 1
ATOM 884 C CA . GLY A 1 114 ? 11.626 4.946 10.201 1.00 62.84 114 GLY A CA 1
ATOM 885 C C . GLY A 1 114 ? 10.241 4.715 10.814 1.00 62.84 114 GLY A C 1
ATOM 886 O O . GLY A 1 114 ? 9.339 5.517 10.568 1.00 62.84 114 GLY A O 1
ATOM 887 N N . GLY A 1 115 ? 10.052 3.675 11.629 1.00 65.62 115 GLY A N 1
ATOM 888 C CA . GLY A 1 115 ? 8.922 3.624 12.556 1.00 65.62 115 GLY A CA 1
ATOM 889 C C . GLY A 1 115 ? 9.078 4.656 13.678 1.00 65.62 115 GLY A C 1
ATOM 890 O O . GLY A 1 115 ? 10.183 5.117 13.970 1.00 65.62 115 GLY A O 1
ATOM 891 N N . ILE A 1 116 ? 7.971 5.025 14.323 1.00 69.81 116 ILE A N 1
ATOM 892 C CA . ILE A 1 116 ? 8.035 5.821 15.556 1.00 69.81 116 ILE A CA 1
ATOM 893 C C . ILE A 1 116 ? 8.701 4.950 16.625 1.00 69.81 116 ILE A C 1
ATOM 895 O O . ILE A 1 116 ? 8.370 3.771 16.744 1.00 69.81 116 ILE A O 1
ATOM 899 N N . LYS A 1 117 ? 9.647 5.497 17.396 1.00 68.31 117 LYS A N 1
ATOM 900 C CA . LYS A 1 117 ? 10.300 4.757 18.486 1.00 68.31 117 LYS A CA 1
ATOM 901 C C . LYS A 1 117 ? 9.236 4.238 19.466 1.00 68.31 117 LYS A C 1
ATOM 903 O O . LYS A 1 117 ? 8.471 5.035 19.999 1.00 68.31 117 LYS A O 1
ATOM 908 N N . GLY A 1 118 ? 9.179 2.920 19.679 1.00 68.12 118 GLY A N 1
ATOM 909 C CA . GLY A 1 118 ? 8.155 2.278 20.520 1.00 68.12 118 GLY A CA 1
ATOM 910 C C . GLY A 1 118 ? 6.767 2.179 19.868 1.00 68.12 118 GLY A C 1
ATOM 911 O O . GLY A 1 118 ? 5.794 1.831 20.531 1.00 68.12 118 GLY A O 1
ATOM 912 N N . GLY A 1 119 ? 6.669 2.501 18.576 1.00 77.81 119 GLY A N 1
ATOM 913 C CA . GLY A 1 119 ? 5.443 2.508 17.781 1.00 77.81 119 GLY A CA 1
ATOM 914 C C . GLY A 1 119 ? 5.593 1.803 16.433 1.00 77.81 119 GLY A C 1
ATOM 915 O O . GLY A 1 119 ? 4.788 2.055 15.540 1.00 77.81 119 GLY A O 1
ATOM 916 N N . GLN A 1 120 ? 6.622 0.965 16.252 1.00 87.69 120 GLN A N 1
ATOM 917 C CA . GLN A 1 120 ? 6.715 0.067 15.100 1.00 87.69 120 GLN A CA 1
ATOM 918 C C . GLN A 1 120 ? 5.522 -0.885 15.098 1.00 87.69 120 GLN A C 1
ATOM 920 O O . GLN A 1 120 ? 5.149 -1.414 16.148 1.00 87.69 120 GLN A O 1
ATOM 925 N N . THR A 1 121 ? 4.946 -1.123 13.924 1.00 90.62 121 THR A N 1
ATOM 926 C CA . THR A 1 121 ? 3.728 -1.924 13.784 1.00 90.62 121 THR A CA 1
ATOM 927 C C . THR A 1 121 ? 3.860 -2.997 12.718 1.00 90.62 121 THR A C 1
ATOM 929 O O . THR A 1 121 ? 4.641 -2.854 11.778 1.00 90.62 121 THR A O 1
ATOM 932 N N . TYR A 1 122 ? 3.078 -4.065 12.858 1.00 92.31 122 TYR A N 1
ATOM 933 C CA . TYR A 1 122 ? 2.748 -4.979 11.767 1.00 92.31 122 TYR A CA 1
ATOM 934 C C . TYR A 1 122 ? 1.243 -4.946 11.500 1.00 92.31 122 TYR A C 1
ATOM 936 O O . TYR A 1 122 ? 0.452 -4.519 12.349 1.00 92.31 122 TYR A O 1
ATOM 944 N N . ILE A 1 123 ? 0.869 -5.371 10.294 1.00 93.44 123 ILE A N 1
ATOM 945 C CA . ILE A 1 123 ? -0.509 -5.351 9.812 1.00 93.44 123 ILE A CA 1
ATOM 946 C C . ILE A 1 123 ? -0.996 -6.783 9.622 1.00 93.44 123 ILE A C 1
ATOM 948 O O . ILE A 1 123 ? -0.353 -7.572 8.932 1.00 93.44 123 ILE A O 1
ATOM 952 N N . GLU A 1 124 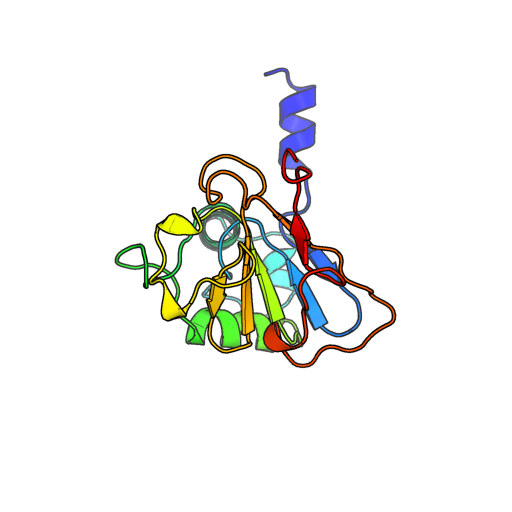? -2.151 -7.085 10.199 1.00 93.81 124 GLU A N 1
ATOM 953 C CA . GLU A 1 124 ? -2.889 -8.327 10.013 1.00 93.81 124 GLU A CA 1
ATOM 954 C C . GLU A 1 124 ? -4.200 -8.031 9.272 1.00 93.81 124 GLU A C 1
ATOM 956 O O . GLU A 1 124 ? -5.048 -7.256 9.730 1.00 93.81 124 GLU A O 1
ATOM 961 N N . ILE A 1 125 ? -4.361 -8.637 8.095 1.00 91.94 125 ILE A N 1
ATOM 962 C CA . ILE A 1 125 ? -5.555 -8.484 7.259 1.00 91.94 125 ILE A CA 1
ATOM 963 C C . ILE A 1 125 ? -6.306 -9.812 7.212 1.00 91.94 125 ILE A C 1
ATOM 965 O O . ILE A 1 125 ? -5.789 -10.816 6.721 1.00 91.94 125 ILE A O 1
ATOM 969 N N . ASP A 1 126 ? -7.561 -9.791 7.655 1.00 91.75 126 ASP A N 1
ATOM 970 C CA . ASP A 1 126 ? -8.464 -10.932 7.558 1.00 91.75 126 ASP A CA 1
ATOM 971 C C . ASP A 1 126 ? -9.072 -10.999 6.149 1.00 91.75 126 ASP A C 1
ATOM 973 O O . ASP A 1 126 ? -10.020 -10.286 5.812 1.00 91.75 126 ASP A O 1
ATOM 977 N N . LEU A 1 127 ? -8.536 -11.890 5.313 1.00 90.12 127 LEU A N 1
ATOM 978 C CA . LEU A 1 127 ? -8.980 -12.076 3.926 1.00 90.12 127 LEU A CA 1
ATOM 979 C C . LEU A 1 127 ? -10.399 -12.664 3.799 1.00 90.12 127 LEU A C 1
ATOM 981 O O . LEU A 1 127 ? -10.928 -12.755 2.686 1.00 90.12 127 LEU A O 1
ATOM 985 N N . SER A 1 128 ? -11.029 -13.079 4.904 1.00 90.06 128 SER A N 1
ATOM 986 C CA . SER A 1 128 ? -12.438 -13.481 4.917 1.00 90.06 128 SER A CA 1
ATOM 987 C C . SER A 1 128 ? -13.387 -12.279 4.979 1.00 90.06 128 SER A C 1
ATOM 989 O O . SER A 1 128 ? -14.545 -12.399 4.564 1.00 90.06 128 SER A O 1
ATOM 991 N N . LYS A 1 129 ? -12.912 -11.097 5.393 1.00 89.81 129 LYS A N 1
ATOM 992 C CA . LYS A 1 129 ? -13.704 -9.863 5.504 1.00 89.81 129 LYS A CA 1
ATOM 993 C C . LYS A 1 129 ? -13.609 -8.991 4.255 1.00 89.81 129 LYS A C 1
ATOM 995 O O . LYS A 1 129 ? -12.651 -9.052 3.493 1.00 89.81 129 LYS A O 1
ATOM 1000 N N . ASN A 1 130 ? -14.656 -8.199 4.028 1.00 88.69 130 ASN A N 1
ATOM 1001 C CA . ASN A 1 130 ? -14.646 -7.128 3.034 1.00 88.69 130 ASN A CA 1
ATOM 1002 C C . ASN A 1 130 ? -14.329 -5.823 3.760 1.00 88.69 130 ASN A C 1
ATOM 1004 O O . ASN A 1 130 ? -15.009 -5.512 4.733 1.00 88.69 130 ASN A O 1
ATOM 1008 N N . TYR A 1 131 ? -13.368 -5.065 3.249 1.00 90.94 131 TYR A N 1
ATOM 1009 C CA . TYR A 1 131 ? -13.058 -3.721 3.729 1.00 90.94 131 TYR A CA 1
ATOM 1010 C C . TYR A 1 131 ? -13.318 -2.731 2.596 1.00 90.94 131 TYR A C 1
ATOM 1012 O O . TYR A 1 131 ? -12.995 -3.011 1.439 1.00 90.94 131 TYR A O 1
ATOM 1020 N N . SER A 1 132 ? -13.889 -1.574 2.906 1.00 92.88 132 SER A N 1
ATOM 1021 C CA . SER A 1 132 ? -14.127 -0.498 1.938 1.00 92.88 132 SER A CA 1
ATOM 1022 C C . SER A 1 132 ? -13.039 0.583 1.965 1.00 92.88 132 SER A C 1
ATOM 1024 O O . SER A 1 132 ? -12.831 1.263 0.953 1.00 92.88 132 SER A O 1
ATOM 1026 N N . SER A 1 133 ? -12.314 0.709 3.082 1.00 95.44 133 SER A N 1
ATOM 1027 C CA . SER A 1 133 ? -11.234 1.683 3.280 1.00 95.44 133 SER A CA 1
ATOM 1028 C C . SER A 1 133 ? -10.199 1.209 4.313 1.00 95.44 133 SER A C 1
ATOM 1030 O O . SER A 1 133 ? -10.447 0.284 5.086 1.00 95.44 133 SER A O 1
ATOM 1032 N N . VAL A 1 134 ? -9.040 1.880 4.374 1.00 95.44 134 VAL A N 1
ATOM 1033 C CA . VAL A 1 134 ? -8.046 1.653 5.450 1.00 95.44 134 VAL A CA 1
ATOM 1034 C C . VAL A 1 134 ? -8.490 2.176 6.814 1.00 95.44 134 VAL A C 1
ATOM 1036 O O . VAL A 1 134 ? -7.861 1.867 7.827 1.00 95.44 134 VAL A O 1
ATOM 1039 N N . ASP A 1 135 ? -9.546 2.986 6.858 1.00 95.44 135 ASP A N 1
ATOM 1040 C CA . ASP A 1 135 ? -10.045 3.575 8.101 1.00 95.44 135 ASP A CA 1
ATOM 1041 C C . ASP A 1 135 ? -10.819 2.547 8.939 1.00 95.44 135 ASP A C 1
ATOM 1043 O O . ASP A 1 135 ? -10.974 2.720 10.146 1.00 95.44 135 ASP A O 1
ATOM 1047 N N . GLU A 1 136 ? -11.238 1.438 8.321 1.00 95.12 136 GLU A N 1
ATOM 1048 C CA . GLU A 1 136 ? -11.809 0.276 9.008 1.00 95.12 136 GLU A CA 1
ATOM 1049 C C . GLU A 1 136 ? -10.757 -0.561 9.754 1.00 95.12 136 GLU A C 1
ATOM 1051 O O . GLU A 1 136 ? -11.119 -1.389 10.588 1.00 95.12 136 GLU A O 1
ATOM 1056 N N . LEU A 1 137 ? -9.461 -0.354 9.485 1.00 94.75 137 LEU A N 1
ATOM 1057 C CA . LEU A 1 137 ? -8.378 -1.083 10.145 1.00 94.75 137 LEU A CA 1
ATOM 1058 C C . LEU A 1 137 ? -8.087 -0.478 11.523 1.00 94.75 137 LEU A C 1
ATOM 1060 O O . LEU A 1 137 ? -7.643 0.673 11.646 1.00 94.75 137 LEU A O 1
ATOM 1064 N N . GLN A 1 138 ? -8.317 -1.282 12.562 1.00 95.19 138 GLN A N 1
ATOM 1065 C CA . GLN A 1 138 ? -8.282 -0.845 13.958 1.00 95.19 138 GLN A CA 1
ATOM 1066 C C . GLN A 1 138 ? -7.025 -1.315 14.695 1.00 95.19 138 GLN A C 1
ATOM 1068 O O . GLN A 1 138 ? -6.517 -2.419 14.477 1.00 95.19 138 GLN A O 1
ATOM 1073 N N . PHE A 1 139 ? -6.546 -0.479 15.618 1.00 94.69 139 PHE A N 1
ATOM 1074 C CA . PHE A 1 139 ? -5.473 -0.845 16.538 1.00 94.69 139 PHE A CA 1
ATOM 1075 C C . PHE A 1 139 ? -5.914 -1.967 17.483 1.00 94.69 139 PHE A C 1
ATOM 1077 O O . PHE A 1 139 ? -7.020 -1.932 18.017 1.00 94.69 139 PHE A O 1
ATOM 1084 N N . GLY A 1 140 ? -5.049 -2.963 17.676 1.00 93.88 140 GLY A N 1
ATOM 1085 C CA . GLY A 1 140 ? -5.331 -4.162 18.467 1.00 93.88 140 GLY A CA 1
ATOM 1086 C C . GLY A 1 140 ? -6.132 -5.244 17.733 1.00 93.88 140 GLY A C 1
ATOM 1087 O O . GLY A 1 140 ? -6.290 -6.329 18.283 1.00 93.88 140 GLY A O 1
ATOM 1088 N N . VAL A 1 141 ? -6.604 -4.977 16.508 1.00 95.31 141 VAL A N 1
ATOM 1089 C CA . VAL A 1 141 ? -7.347 -5.945 15.676 1.00 95.31 141 VAL A CA 1
ATOM 1090 C C . VAL A 1 141 ? -6.643 -6.217 14.351 1.00 95.31 141 VAL A C 1
ATOM 1092 O O . VAL A 1 141 ? -6.517 -7.366 13.955 1.00 95.31 141 VAL A O 1
ATOM 1095 N N . ASN A 1 142 ? -6.237 -5.159 13.644 1.00 95.62 142 ASN A N 1
ATOM 1096 C CA . ASN A 1 142 ? -5.521 -5.250 12.366 1.00 95.62 142 ASN A CA 1
ATOM 1097 C C . ASN A 1 142 ? -4.138 -4.611 12.434 1.00 95.62 142 ASN A C 1
ATOM 1099 O O . ASN A 1 142 ? -3.272 -4.919 11.624 1.00 95.62 142 ASN A O 1
ATOM 1103 N N . ILE A 1 143 ? -3.947 -3.665 13.352 1.00 94.75 143 ILE A N 1
ATOM 1104 C CA . ILE A 1 143 ? -2.699 -2.929 13.525 1.00 94.75 143 ILE A CA 1
ATOM 1105 C C . ILE A 1 143 ? -2.172 -3.258 14.910 1.00 94.75 143 ILE A C 1
ATOM 1107 O O . ILE A 1 143 ? -2.816 -2.952 15.916 1.00 94.75 143 ILE A O 1
ATOM 1111 N N . HIS A 1 144 ? -0.994 -3.861 14.957 1.00 93.38 144 HIS A N 1
ATOM 1112 C CA . HIS A 1 144 ? -0.403 -4.370 16.187 1.00 93.38 144 HIS A CA 1
ATOM 1113 C C . HIS A 1 144 ? 0.981 -3.779 16.369 1.00 93.38 144 HIS A C 1
ATOM 1115 O O . HIS A 1 144 ? 1.709 -3.588 15.395 1.00 93.38 144 HIS A O 1
ATOM 1121 N N . LEU A 1 145 ? 1.362 -3.509 17.617 1.00 90.56 145 LEU A N 1
ATOM 1122 C CA . LEU A 1 145 ? 2.747 -3.165 17.912 1.00 90.56 145 LEU A CA 1
ATOM 1123 C C . LEU A 1 145 ? 3.635 -4.370 17.614 1.00 90.56 145 LEU A C 1
ATOM 1125 O O . LEU A 1 145 ? 3.316 -5.497 17.987 1.00 90.56 145 LEU A O 1
ATOM 1129 N N . LEU A 1 146 ? 4.760 -4.110 16.957 1.00 88.69 146 LEU A N 1
ATOM 1130 C CA . LEU A 1 146 ? 5.762 -5.131 16.683 1.00 88.69 146 LEU A CA 1
ATOM 1131 C C . LEU A 1 146 ? 6.448 -5.601 17.969 1.00 88.69 146 LEU A C 1
ATOM 1133 O O . LEU A 1 146 ? 6.767 -6.777 18.104 1.00 88.69 146 LEU A O 1
ATOM 1137 N N . TYR A 1 147 ? 6.641 -4.681 18.914 1.00 85.31 147 TYR A N 1
ATOM 1138 C CA . TYR A 1 147 ? 7.224 -4.958 20.220 1.00 85.31 147 TYR A CA 1
ATOM 1139 C C . TYR A 1 147 ? 6.221 -4.595 21.322 1.00 85.31 147 TYR A C 1
ATOM 1141 O O . TYR A 1 147 ? 5.555 -3.560 21.212 1.00 85.31 147 TYR A O 1
ATOM 1149 N N . PRO A 1 148 ? 6.103 -5.404 22.389 1.00 77.31 148 PRO A N 1
ATOM 1150 C CA . PRO A 1 148 ? 5.343 -5.020 23.573 1.00 77.31 148 PRO A CA 1
ATOM 1151 C C . PRO A 1 148 ? 5.860 -3.688 24.125 1.00 77.31 148 PRO A C 1
ATOM 1153 O O . PRO A 1 148 ? 7.056 -3.405 24.051 1.00 77.31 148 PRO A O 1
ATOM 1156 N N . ARG A 1 149 ? 4.976 -2.870 24.707 1.00 70.88 149 ARG A N 1
ATOM 1157 C CA . ARG A 1 149 ? 5.446 -1.745 25.523 1.00 70.88 149 ARG A CA 1
ATOM 1158 C C . ARG A 1 149 ? 6.102 -2.342 26.764 1.00 70.88 149 ARG A C 1
ATOM 1160 O O . ARG A 1 149 ? 5.459 -3.138 27.446 1.00 70.88 149 ARG A O 1
ATOM 1167 N N . GLU A 1 150 ? 7.363 -1.998 27.013 1.00 64.25 150 GLU A N 1
ATOM 1168 C CA . GLU A 1 150 ? 7.986 -2.263 28.312 1.00 64.25 150 GLU A CA 1
ATOM 1169 C C . GLU A 1 150 ? 7.072 -1.658 29.391 1.00 64.25 150 GLU A C 1
ATOM 1171 O O . GLU A 1 150 ? 6.607 -0.522 29.233 1.00 64.25 150 GLU A O 1
ATOM 1176 N N . GLN A 1 151 ? 6.709 -2.472 30.388 1.00 46.59 151 GLN A N 1
ATOM 1177 C CA . GLN A 1 151 ? 5.900 -2.050 31.536 1.00 46.59 151 GLN A CA 1
ATOM 1178 C C . GLN A 1 151 ? 6.734 -1.199 32.486 1.00 46.59 151 GLN A C 1
ATOM 1180 O O . GLN A 1 151 ? 7.914 -1.559 32.697 1.00 46.59 151 GLN A O 1
#

pLDDT: mean 91.85, std 8.56, range [46.59, 98.5]

Sequence (151 aa):
MTDKHFDFIMNLPTVVIGKKGFVAVHAGPARNINSISDLVKPAKDTLDEMLWDRSKIVMFGGYTLKHTENFLNVLNAKFLVVGHTPVGLFPPRNVKDGVVRLGGKQLIFSTGYGGIKGGQTYIEIDLSKNYSSVDELQFGVNIHLLYPREQ